Protein AF-A0AAW5B842-F1 (afdb_monomer)

Radius of gyration: 18.19 Å; Cα contacts (8 Å, |Δi|>4): 104; chains: 1; bounding box: 51×22×50 Å

Sequence (102 aa):
MNSKKKTGMILGIASLLMVFICFIIFLFRGPNPNIHIDATIFIVLSAIGIVLAIFSWIKSRRLTFLIIGLLGNGVVMGFGFLLLLAMGLSEAMNEVDRNLFL

Organism: NCBI:txid2867266

pLDDT: mean 84.77, std 6.59, range [58.06, 93.0]

InterPro domains:
  IPR035973 Cytochrome c oxidase subunit III-like superfamily [SSF81452] (5-101)

Structure (mmCIF, N/CA/C/O backbone):
data_AF-A0AAW5B842-F1
#
_entry.id   AF-A0AAW5B842-F1
#
loop_
_atom_site.group_PDB
_atom_site.id
_atom_site.type_symbol
_atom_site.label_atom_id
_atom_site.label_alt_id
_atom_site.label_comp_id
_atom_site.label_asym_id
_atom_site.label_entity_id
_atom_site.label_seq_id
_atom_site.pdbx_PDB_ins_code
_atom_site.Cartn_x
_atom_site.Cartn_y
_atom_site.Cartn_z
_atom_site.occupancy
_atom_site.B_iso_or_equiv
_atom_site.auth_seq_id
_atom_site.auth_comp_id
_atom_site.auth_asym_id
_at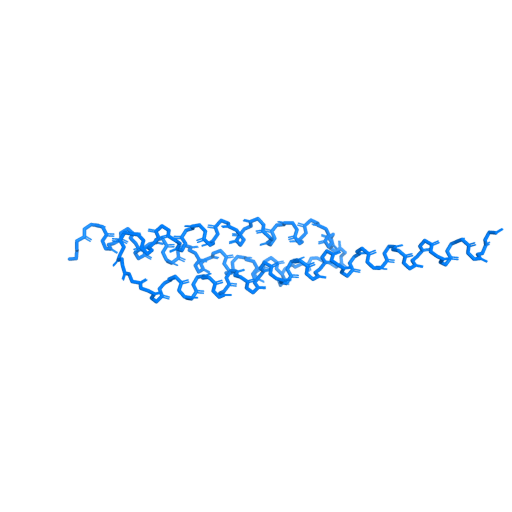om_site.auth_atom_id
_atom_site.pdbx_PDB_model_num
ATOM 1 N N . MET A 1 1 ? -20.461 8.234 20.118 1.00 58.06 1 MET A N 1
ATOM 2 C CA . MET A 1 1 ? -19.283 7.463 19.643 1.00 58.06 1 MET A CA 1
ATOM 3 C C . MET A 1 1 ? -18.032 7.997 20.334 1.00 58.06 1 MET A C 1
ATOM 5 O O . MET A 1 1 ? -17.800 9.193 20.258 1.00 58.06 1 MET A O 1
ATOM 9 N N . ASN A 1 2 ? -17.269 7.151 21.037 1.00 71.00 2 ASN A N 1
ATOM 10 C CA . ASN A 1 2 ? -16.102 7.579 21.827 1.00 71.00 2 ASN A CA 1
ATOM 11 C C . ASN A 1 2 ? -14.982 8.146 20.928 1.00 71.00 2 ASN A C 1
ATOM 13 O O . ASN A 1 2 ? -14.758 7.609 19.840 1.00 71.00 2 ASN A O 1
ATOM 17 N N . SER A 1 3 ? -14.253 9.174 21.377 1.00 77.00 3 SER A N 1
ATOM 18 C CA . SER A 1 3 ? -13.204 9.855 20.586 1.00 77.00 3 SER A CA 1
ATOM 19 C C . SER A 1 3 ? -12.159 8.883 20.019 1.00 77.00 3 SER A C 1
ATOM 21 O O . SER A 1 3 ? -11.841 8.941 18.834 1.00 77.00 3 SER A O 1
ATOM 23 N N . LYS A 1 4 ? -11.734 7.886 20.810 1.00 71.50 4 LYS A N 1
ATOM 24 C CA . LYS A 1 4 ? -10.796 6.828 20.379 1.00 71.50 4 LYS A CA 1
ATOM 25 C C . LYS A 1 4 ? -11.322 5.980 19.208 1.00 71.50 4 LYS A C 1
ATOM 27 O O . LYS A 1 4 ? -10.556 5.632 18.312 1.00 71.50 4 LYS A O 1
ATOM 32 N N . LYS A 1 5 ? -12.631 5.683 19.184 1.00 74.06 5 LYS A N 1
ATOM 33 C CA . LYS A 1 5 ? -13.277 4.935 18.087 1.00 74.06 5 LYS A CA 1
ATOM 34 C C . LYS A 1 5 ? -13.350 5.773 16.804 1.00 74.06 5 LYS A C 1
ATOM 36 O O . LYS A 1 5 ? -13.151 5.222 15.725 1.00 74.06 5 LYS A O 1
ATOM 41 N N . LYS A 1 6 ? -13.577 7.092 16.920 1.00 79.62 6 LYS A N 1
ATOM 42 C CA . LYS A 1 6 ? -13.504 8.034 15.786 1.00 79.62 6 LYS A CA 1
ATOM 43 C C . LYS A 1 6 ? -12.096 8.069 15.185 1.00 79.62 6 LYS A C 1
ATOM 45 O O . LYS A 1 6 ? -11.961 7.868 13.985 1.00 79.62 6 LYS A O 1
ATOM 50 N N . THR A 1 7 ? -11.058 8.245 16.007 1.00 79.94 7 THR A N 1
ATOM 51 C CA . THR A 1 7 ? -9.661 8.272 15.535 1.00 79.94 7 THR A CA 1
ATOM 52 C C . THR A 1 7 ? -9.284 6.985 14.807 1.00 79.94 7 THR A C 1
ATOM 54 O O . THR A 1 7 ? -8.715 7.038 13.724 1.00 79.94 7 THR A O 1
ATOM 57 N N . GLY A 1 8 ? -9.648 5.821 15.352 1.00 78.56 8 GLY A N 1
ATOM 58 C CA . GLY A 1 8 ? -9.356 4.549 14.695 1.00 78.56 8 GLY A CA 1
ATOM 59 C C . GLY A 1 8 ? -10.068 4.380 13.348 1.00 78.56 8 GLY A C 1
ATOM 60 O O . GLY A 1 8 ? -9.472 3.862 12.410 1.00 78.56 8 GLY A O 1
ATOM 61 N N . MET A 1 9 ? -11.306 4.863 13.212 1.00 82.25 9 MET A N 1
ATOM 62 C CA . MET A 1 9 ? -12.010 4.862 11.924 1.00 82.25 9 MET A CA 1
ATOM 63 C C . MET A 1 9 ? -11.312 5.760 10.891 1.00 82.25 9 MET A C 1
ATOM 65 O O . MET A 1 9 ? -11.115 5.324 9.764 1.00 82.25 9 MET A O 1
ATOM 69 N N . ILE A 1 10 ? -10.878 6.964 11.282 1.00 85.31 10 ILE A N 1
ATOM 70 C CA . ILE A 1 10 ? -10.139 7.883 10.397 1.00 85.31 10 ILE A CA 1
ATOM 71 C C . ILE A 1 10 ? -8.829 7.242 9.924 1.00 85.31 10 ILE A C 1
ATOM 73 O O . ILE A 1 10 ? -8.536 7.265 8.735 1.00 85.31 10 ILE A O 1
ATOM 77 N N . LEU A 1 11 ? -8.077 6.608 10.830 1.00 84.81 11 LEU A N 1
ATOM 78 C CA . LEU A 1 11 ? -6.834 5.904 10.490 1.00 84.81 11 LEU A CA 1
ATOM 79 C C . LEU A 1 11 ? -7.067 4.727 9.529 1.00 84.81 11 LEU A C 1
ATOM 81 O O . LEU A 1 11 ? -6.272 4.508 8.620 1.00 84.81 11 LEU A O 1
ATOM 85 N N . GLY A 1 12 ? -8.171 3.992 9.700 1.00 81.94 12 GLY A N 1
ATOM 86 C CA . GLY A 1 12 ? -8.549 2.908 8.789 1.00 81.94 12 GLY A CA 1
ATOM 87 C C . GLY A 1 12 ? -8.906 3.419 7.390 1.00 81.94 12 GLY A C 1
ATOM 88 O O . GLY A 1 12 ? -8.461 2.854 6.396 1.00 81.94 12 GLY A O 1
ATOM 89 N N . ILE A 1 13 ? -9.651 4.528 7.308 1.00 85.19 13 ILE A N 1
ATOM 90 C CA . ILE A 1 13 ? -9.975 5.192 6.035 1.00 85.19 13 ILE A CA 1
ATOM 91 C C . ILE A 1 13 ? -8.705 5.744 5.373 1.00 85.19 13 ILE A C 1
ATOM 93 O O . ILE A 1 13 ? -8.538 5.592 4.169 1.00 85.19 13 ILE A O 1
ATOM 97 N N . ALA A 1 14 ? -7.782 6.327 6.142 1.00 86.81 14 ALA A N 1
ATOM 98 C CA . ALA A 1 14 ? -6.507 6.820 5.622 1.00 86.81 14 ALA A CA 1
ATOM 99 C C . ALA A 1 14 ? -5.640 5.692 5.032 1.00 86.81 14 ALA A C 1
ATOM 101 O O . ALA A 1 14 ? -5.030 5.872 3.984 1.00 86.81 14 ALA A O 1
ATOM 102 N N . SER A 1 15 ? -5.628 4.509 5.656 1.00 85.75 15 SER A N 1
ATOM 103 C CA . SER A 1 15 ? -4.939 3.328 5.115 1.00 85.75 15 SER A CA 1
ATOM 104 C C . SER A 1 15 ? -5.534 2.864 3.777 1.00 85.75 15 SER A C 1
ATOM 106 O O . SER A 1 15 ? -4.795 2.547 2.848 1.00 85.75 15 SER A O 1
ATOM 108 N N . LEU A 1 16 ? -6.865 2.882 3.646 1.00 85.31 16 LEU A N 1
ATOM 109 C CA . LEU A 1 16 ? -7.552 2.611 2.376 1.00 85.31 16 LEU A CA 1
ATOM 110 C C . LEU A 1 16 ? -7.252 3.675 1.313 1.00 85.31 16 LEU A C 1
ATOM 112 O O . LEU A 1 16 ? -7.080 3.348 0.140 1.00 85.31 16 LEU A O 1
ATOM 116 N N . LEU A 1 17 ? -7.152 4.941 1.724 1.00 89.25 17 LEU A N 1
ATOM 117 C CA . LEU A 1 17 ? -6.798 6.043 0.835 1.00 89.25 17 LEU A CA 1
ATOM 118 C C . LEU A 1 17 ? -5.402 5.847 0.228 1.00 89.25 17 LEU A C 1
ATOM 120 O O . LEU A 1 17 ? -5.235 6.100 -0.959 1.00 89.25 17 LEU A O 1
ATOM 124 N N . MET A 1 18 ? -4.427 5.338 0.995 1.00 87.69 18 MET A N 1
ATOM 125 C CA . MET A 1 18 ? -3.082 5.039 0.475 1.00 87.69 18 MET A CA 1
ATOM 126 C C . MET A 1 18 ? -3.114 4.036 -0.684 1.00 87.69 18 MET A C 1
ATOM 128 O O . MET A 1 18 ? -2.460 4.256 -1.703 1.00 87.69 18 MET A O 1
ATOM 132 N N . VAL A 1 19 ? -3.923 2.977 -0.572 1.00 86.94 19 VAL A N 1
ATOM 133 C CA . VAL A 1 19 ? -4.125 2.003 -1.659 1.00 86.94 19 VAL A CA 1
ATOM 134 C C . VAL A 1 19 ? -4.728 2.687 -2.888 1.00 86.94 19 VAL A C 1
ATOM 136 O O . VAL A 1 19 ? -4.271 2.469 -4.009 1.00 86.94 19 VAL A O 1
ATOM 139 N N . PHE A 1 20 ? -5.719 3.556 -2.681 1.00 88.75 20 PHE A N 1
ATOM 140 C CA . PHE A 1 20 ? -6.371 4.293 -3.763 1.00 88.75 20 PHE A CA 1
ATOM 141 C C . PHE A 1 20 ? -5.400 5.242 -4.482 1.00 88.75 20 PHE A C 1
ATOM 143 O O . PHE A 1 20 ? -5.393 5.305 -5.709 1.00 88.75 20 PHE A O 1
ATOM 150 N N . ILE A 1 21 ? -4.530 5.926 -3.733 1.00 87.94 21 ILE A N 1
ATOM 151 C CA . ILE A 1 21 ? -3.471 6.781 -4.286 1.00 87.94 21 ILE A CA 1
ATOM 152 C C . ILE A 1 21 ? -2.496 5.952 -5.130 1.00 87.94 21 ILE A C 1
ATOM 154 O O . ILE A 1 21 ? -2.167 6.365 -6.240 1.00 87.94 21 ILE A O 1
ATOM 158 N N . CYS A 1 22 ? -2.084 4.767 -4.662 1.00 85.75 22 CYS A N 1
ATOM 159 C CA . CYS A 1 22 ? -1.230 3.872 -5.452 1.00 85.75 22 CYS A CA 1
ATOM 160 C C . CYS A 1 22 ? -1.893 3.490 -6.783 1.00 85.75 22 CYS A C 1
ATOM 162 O O . CYS A 1 22 ? -1.241 3.503 -7.824 1.00 85.75 22 CYS A O 1
ATOM 164 N N . PHE A 1 23 ? -3.199 3.211 -6.765 1.00 85.12 23 PHE A N 1
ATOM 165 C CA . PHE A 1 23 ? -3.956 2.867 -7.969 1.00 85.12 23 PHE A CA 1
ATOM 166 C C . PHE A 1 23 ? -4.042 4.034 -8.962 1.00 85.12 23 PHE A C 1
ATOM 168 O O . PHE A 1 23 ? -3.876 3.841 -10.163 1.00 85.12 23 PHE A O 1
ATOM 175 N N . ILE A 1 24 ? -4.243 5.259 -8.469 1.00 88.94 24 ILE A N 1
ATOM 176 C CA . ILE A 1 24 ? -4.236 6.469 -9.302 1.00 88.94 24 ILE A CA 1
ATOM 177 C C . ILE A 1 24 ? -2.858 6.657 -9.944 1.00 88.94 24 ILE A C 1
ATOM 179 O O . ILE A 1 24 ? -2.773 6.813 -11.158 1.00 88.94 24 ILE A O 1
ATOM 183 N N . ILE A 1 25 ? -1.777 6.588 -9.163 1.00 85.06 25 ILE A N 1
ATOM 184 C CA . ILE A 1 25 ? -0.407 6.709 -9.690 1.00 85.06 25 ILE A CA 1
ATOM 185 C C . ILE A 1 25 ? -0.151 5.656 -10.777 1.00 85.06 25 ILE A C 1
ATOM 187 O O . ILE A 1 25 ? 0.436 5.967 -11.809 1.00 85.06 25 ILE A O 1
ATOM 191 N N . PHE A 1 26 ? -0.644 4.432 -10.579 1.00 82.94 26 PHE A N 1
ATOM 192 C CA . PHE A 1 26 ? -0.536 3.366 -11.568 1.00 82.94 26 PHE A CA 1
ATOM 193 C C . PHE A 1 26 ? -1.296 3.668 -12.873 1.00 82.94 26 PHE A C 1
ATOM 195 O O . PHE A 1 26 ? -0.766 3.418 -13.952 1.00 82.94 26 PHE A O 1
ATOM 202 N N . LEU A 1 27 ? -2.508 4.228 -12.798 1.00 85.44 27 LEU A N 1
ATOM 203 C CA . LEU A 1 27 ? -3.319 4.564 -13.979 1.00 85.44 27 LEU A CA 1
ATOM 204 C C . LEU A 1 27 ? -2.789 5.773 -14.760 1.00 85.44 27 LEU A C 1
ATOM 206 O O . LEU A 1 27 ? -2.870 5.792 -15.984 1.00 85.44 27 LEU A O 1
ATOM 210 N N . PHE A 1 28 ? -2.256 6.778 -14.065 1.00 85.06 28 PHE A N 1
ATOM 211 C CA . PHE A 1 28 ? -1.716 8.002 -14.674 1.00 85.06 28 PHE A CA 1
ATOM 212 C C . PHE A 1 28 ? -0.225 7.899 -15.008 1.00 85.06 28 PHE A C 1
ATOM 214 O O . PHE A 1 28 ? 0.447 8.902 -15.257 1.00 85.06 28 PHE A O 1
ATOM 221 N N . ARG A 1 29 ? 0.300 6.675 -15.016 1.00 77.31 29 ARG A N 1
ATOM 222 C CA . ARG A 1 29 ? 1.682 6.384 -15.352 1.00 77.31 29 ARG A CA 1
ATOM 223 C C . ARG A 1 29 ? 1.952 6.804 -16.803 1.00 77.31 29 ARG A C 1
ATOM 225 O O . ARG A 1 29 ? 1.290 6.343 -17.728 1.00 77.31 29 ARG A O 1
ATOM 232 N N . GLY A 1 30 ? 2.900 7.725 -16.988 1.00 77.44 30 GLY A N 1
ATOM 233 C CA . GLY A 1 30 ? 3.266 8.250 -18.307 1.00 77.44 30 GLY A CA 1
ATOM 234 C C . GLY A 1 30 ? 3.854 7.179 -19.241 1.00 77.44 30 GLY A C 1
ATOM 235 O O . GLY A 1 30 ? 4.190 6.088 -18.787 1.00 77.44 30 GLY A O 1
ATOM 236 N N . PRO A 1 31 ? 4.028 7.484 -20.542 1.00 74.75 31 PRO A N 1
ATOM 237 C CA . PRO A 1 31 ? 4.435 6.510 -21.562 1.00 74.75 31 PRO A CA 1
ATOM 238 C C . PRO A 1 31 ? 5.855 5.948 -21.391 1.00 74.75 31 PRO A C 1
ATOM 240 O O . PRO A 1 31 ? 6.137 4.873 -21.910 1.00 74.75 31 PRO A O 1
ATOM 243 N N . ASN A 1 32 ? 6.741 6.633 -20.656 1.00 77.94 32 ASN A N 1
ATOM 244 C CA . ASN A 1 32 ? 8.069 6.121 -20.300 1.00 77.94 32 ASN A CA 1
ATOM 245 C C . ASN A 1 32 ? 8.302 6.202 -18.785 1.00 77.94 32 ASN A C 1
ATOM 247 O O . ASN A 1 32 ? 8.965 7.122 -18.296 1.00 77.94 32 ASN A O 1
ATOM 251 N N . PRO A 1 33 ? 7.691 5.298 -18.017 1.00 77.12 33 PRO A N 1
ATOM 252 C CA . PRO A 1 33 ? 7.702 5.415 -16.579 1.00 77.12 33 PRO A CA 1
ATOM 253 C C . PRO A 1 33 ? 8.880 4.660 -15.963 1.00 77.12 33 PRO A C 1
ATOM 255 O O . PRO A 1 33 ? 9.145 3.497 -16.280 1.00 77.12 33 PRO A O 1
ATOM 258 N N . ASN A 1 34 ? 9.579 5.316 -15.038 1.00 86.12 34 ASN A N 1
ATOM 259 C CA . ASN A 1 34 ? 10.703 4.710 -14.340 1.00 86.12 34 ASN A CA 1
ATOM 260 C C . ASN A 1 34 ? 10.191 3.684 -13.316 1.00 86.12 34 ASN A C 1
ATOM 262 O O . ASN A 1 34 ? 9.760 4.036 -12.218 1.00 86.12 34 ASN A O 1
ATOM 266 N N . ILE A 1 35 ? 10.274 2.405 -13.691 1.00 85.75 35 ILE A N 1
ATOM 267 C CA . ILE A 1 35 ? 9.797 1.259 -12.901 1.00 85.75 35 ILE A CA 1
ATOM 268 C C . ILE A 1 35 ? 10.409 1.247 -11.498 1.00 85.75 35 ILE A C 1
ATOM 270 O O . ILE A 1 35 ? 9.701 0.944 -10.540 1.00 85.75 35 ILE A O 1
ATOM 274 N N . HIS A 1 36 ? 11.674 1.648 -11.354 1.00 87.19 36 HIS A N 1
ATOM 275 C CA . HIS A 1 36 ? 12.342 1.707 -10.057 1.00 87.19 36 HIS A CA 1
ATOM 276 C C . HIS A 1 36 ? 11.702 2.744 -9.126 1.00 87.19 36 HIS A C 1
ATOM 278 O O . HIS A 1 36 ? 11.456 2.470 -7.948 1.00 87.19 36 HIS A O 1
ATOM 284 N N . ILE A 1 37 ? 11.425 3.944 -9.649 1.00 87.50 37 ILE A N 1
ATOM 285 C CA . ILE A 1 37 ? 10.803 5.031 -8.882 1.00 87.50 37 ILE A CA 1
ATOM 286 C C . ILE A 1 37 ? 9.385 4.628 -8.478 1.00 87.50 37 ILE A C 1
ATOM 288 O O . ILE A 1 37 ? 9.034 4.721 -7.303 1.00 87.50 37 ILE A O 1
ATOM 292 N N . ASP A 1 38 ? 8.603 4.114 -9.424 1.00 85.62 38 ASP A N 1
ATOM 293 C CA . ASP A 1 38 ? 7.210 3.741 -9.181 1.00 85.62 38 ASP A CA 1
ATOM 294 C C . ASP A 1 38 ? 7.100 2.607 -8.156 1.00 85.62 38 ASP A C 1
ATOM 296 O O . ASP A 1 38 ? 6.318 2.688 -7.207 1.00 85.62 38 ASP A O 1
ATOM 300 N N . ALA A 1 39 ? 7.941 1.578 -8.288 1.00 89.12 39 ALA A N 1
ATOM 301 C CA . ALA A 1 39 ? 7.989 0.480 -7.336 1.00 89.12 39 ALA A CA 1
ATOM 302 C C . ALA A 1 39 ? 8.409 0.947 -5.935 1.00 89.12 39 ALA A C 1
ATOM 304 O O . ALA A 1 39 ? 7.800 0.545 -4.942 1.00 89.12 39 ALA A O 1
ATOM 305 N N . THR A 1 40 ? 9.396 1.846 -5.846 1.00 90.12 40 THR A N 1
ATOM 306 C CA . THR A 1 40 ? 9.825 2.436 -4.568 1.00 90.12 40 THR A CA 1
ATOM 307 C C . THR A 1 40 ? 8.680 3.203 -3.909 1.00 90.12 40 THR A C 1
ATOM 309 O O . THR A 1 40 ? 8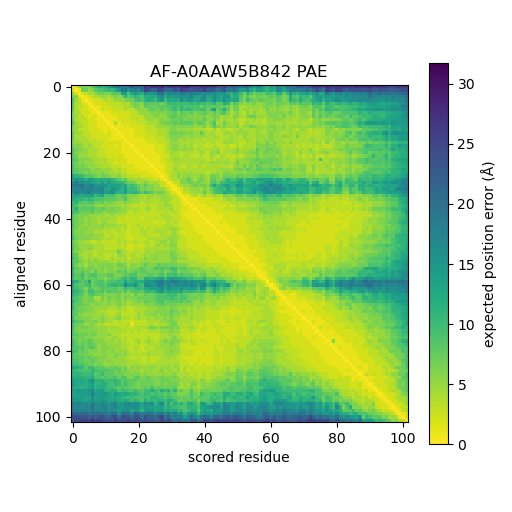.417 3.015 -2.720 1.00 90.12 40 THR A O 1
ATOM 312 N N . ILE A 1 41 ? 7.952 4.023 -4.675 1.00 89.88 41 ILE A N 1
ATOM 313 C CA . ILE A 1 41 ? 6.793 4.772 -4.175 1.00 89.88 41 ILE A CA 1
ATOM 314 C C . ILE A 1 41 ? 5.720 3.808 -3.663 1.00 89.88 41 ILE A C 1
ATOM 316 O O . ILE A 1 41 ? 5.249 3.982 -2.540 1.00 89.88 41 ILE A O 1
ATOM 320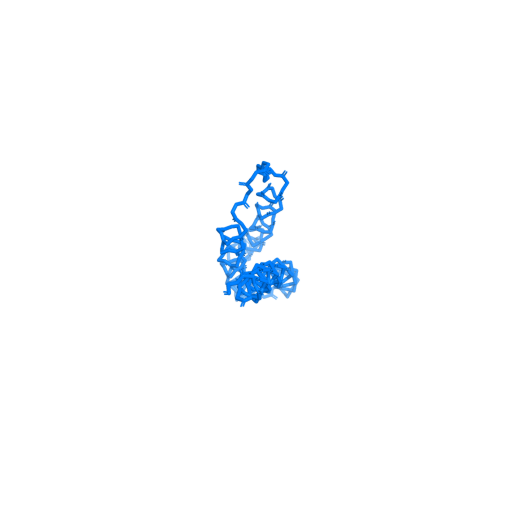 N N . PHE A 1 42 ? 5.365 2.769 -4.425 1.00 89.81 42 PHE A N 1
ATOM 321 C CA . PHE A 1 42 ? 4.352 1.793 -4.006 1.00 89.81 42 PHE A CA 1
ATOM 322 C C . PHE A 1 42 ? 4.734 1.050 -2.727 1.00 89.81 42 PHE A C 1
ATOM 324 O O . PHE A 1 42 ? 3.892 0.891 -1.843 1.00 89.81 42 PHE A O 1
ATOM 331 N N . ILE A 1 43 ? 5.998 0.644 -2.587 1.00 91.94 43 ILE A N 1
ATOM 332 C CA . ILE A 1 43 ? 6.490 -0.037 -1.384 1.00 91.94 43 ILE A CA 1
ATOM 333 C C . ILE A 1 43 ? 6.424 0.895 -0.169 1.00 91.94 43 ILE A C 1
ATOM 335 O O . ILE A 1 43 ? 5.887 0.506 0.869 1.00 91.94 43 ILE A O 1
ATOM 339 N N . VAL A 1 44 ? 6.925 2.130 -0.286 1.00 92.44 44 VAL A N 1
ATOM 340 C CA . VAL A 1 44 ? 6.947 3.094 0.828 1.00 92.44 44 VAL A CA 1
ATOM 341 C C . VAL A 1 44 ? 5.530 3.492 1.240 1.00 92.44 44 VAL A C 1
ATOM 343 O O . VAL A 1 44 ? 5.200 3.468 2.428 1.00 92.44 44 VAL A O 1
ATOM 346 N N . LEU A 1 45 ? 4.672 3.826 0.275 1.00 89.75 45 LEU A N 1
ATOM 347 C CA . LEU A 1 45 ? 3.303 4.263 0.549 1.00 89.75 45 LEU A CA 1
ATOM 348 C C . LEU A 1 45 ? 2.471 3.133 1.165 1.00 89.75 45 LEU A C 1
ATOM 350 O O . LEU A 1 45 ? 1.721 3.361 2.118 1.00 89.75 45 LEU A O 1
ATOM 354 N N . SER A 1 46 ? 2.677 1.904 0.688 1.00 90.88 46 SER A N 1
ATOM 355 C CA . SER A 1 46 ? 2.077 0.710 1.272 1.00 90.88 46 SER A CA 1
ATOM 356 C C . SER A 1 46 ? 2.570 0.440 2.698 1.00 90.88 46 SER A C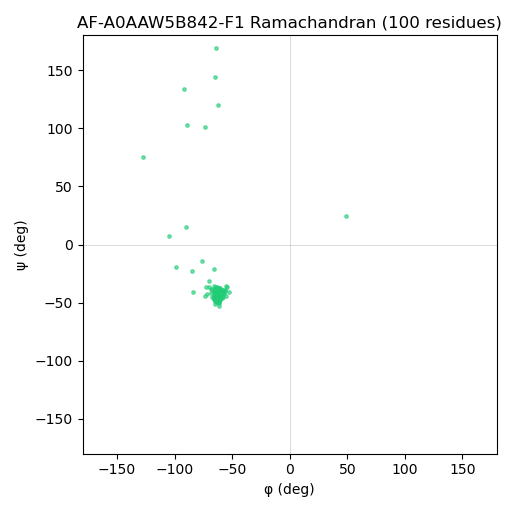 1
ATOM 358 O O . SER A 1 46 ? 1.755 0.207 3.594 1.00 90.88 46 SER A O 1
ATOM 360 N N . ALA A 1 47 ? 3.876 0.544 2.962 1.00 91.19 47 ALA A N 1
ATOM 361 C CA . ALA A 1 47 ? 4.421 0.367 4.306 1.00 91.19 47 ALA A CA 1
ATOM 362 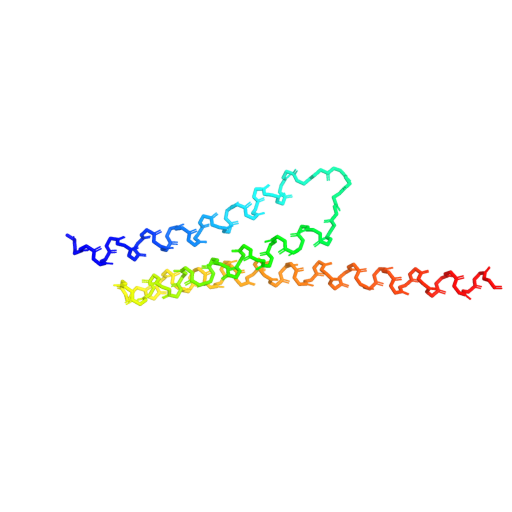C C . ALA A 1 47 ? 3.797 1.361 5.303 1.00 91.19 47 ALA A C 1
ATOM 364 O O . ALA A 1 47 ? 3.378 0.972 6.396 1.00 91.19 47 ALA A O 1
ATOM 365 N N . ILE A 1 48 ? 3.638 2.628 4.901 1.00 92.00 48 ILE A N 1
ATOM 366 C CA . ILE A 1 48 ? 2.933 3.641 5.701 1.00 92.00 48 ILE A CA 1
ATOM 367 C C . ILE A 1 48 ? 1.463 3.238 5.907 1.00 92.00 48 ILE A C 1
ATOM 369 O O . ILE A 1 48 ? 0.950 3.314 7.027 1.00 92.00 48 ILE A O 1
ATOM 373 N N . GLY A 1 49 ? 0.784 2.762 4.860 1.00 88.50 49 GLY A N 1
ATOM 374 C CA . GLY A 1 49 ? -0.593 2.271 4.929 1.00 88.50 49 GLY A CA 1
ATOM 375 C C . GLY A 1 49 ? -0.783 1.101 5.903 1.00 88.50 49 GLY A C 1
ATOM 376 O O . GLY A 1 49 ? -1.768 1.085 6.649 1.00 88.50 49 GLY A O 1
ATOM 377 N N . ILE A 1 50 ? 0.173 0.168 5.965 1.00 90.38 50 ILE A N 1
ATOM 378 C CA . ILE A 1 50 ? 0.193 -0.949 6.926 1.00 90.38 50 ILE A CA 1
ATOM 379 C C . ILE A 1 50 ? 0.354 -0.424 8.356 1.00 90.38 50 ILE A C 1
ATOM 381 O O . ILE A 1 50 ? -0.408 -0.810 9.245 1.00 90.38 50 ILE A O 1
ATOM 385 N N . VAL A 1 51 ? 1.290 0.501 8.586 1.00 90.81 51 VAL A N 1
ATOM 386 C CA . VAL A 1 51 ? 1.493 1.120 9.907 1.00 90.81 51 VAL A CA 1
ATOM 387 C C . VAL A 1 51 ? 0.214 1.822 10.379 1.00 90.81 51 VAL A C 1
ATOM 389 O O . VAL A 1 51 ? -0.222 1.622 11.516 1.00 90.81 51 VAL A O 1
ATOM 392 N N . LEU A 1 52 ? -0.455 2.574 9.498 1.00 86.81 52 LEU A N 1
ATOM 393 C CA . LEU A 1 52 ? -1.740 3.214 9.800 1.00 86.81 52 LEU A CA 1
ATOM 394 C C . LEU A 1 52 ? -2.841 2.194 10.139 1.00 86.81 52 LEU A C 1
ATOM 396 O O . LEU A 1 52 ? -3.619 2.422 11.072 1.00 86.81 52 LEU A O 1
ATOM 400 N N . ALA A 1 53 ? -2.889 1.055 9.441 1.00 86.19 53 ALA A N 1
ATOM 401 C CA . ALA A 1 53 ? -3.834 -0.027 9.726 1.00 86.19 53 ALA A CA 1
ATOM 402 C C . ALA A 1 53 ? -3.602 -0.645 11.120 1.00 86.19 53 ALA A C 1
ATOM 404 O O . ALA A 1 53 ? -4.559 -0.885 11.865 1.00 86.19 53 ALA A O 1
ATOM 405 N N . ILE A 1 54 ? -2.339 -0.824 11.520 1.00 87.31 54 ILE A N 1
ATOM 406 C CA . ILE A 1 54 ? -1.964 -1.307 12.859 1.00 87.31 54 ILE A CA 1
ATOM 407 C C . ILE A 1 54 ? -2.398 -0.301 13.936 1.00 87.31 54 ILE A C 1
ATOM 409 O O . ILE A 1 54 ? -3.070 -0.671 14.904 1.00 87.31 54 ILE A O 1
ATOM 413 N N . PHE A 1 55 ? -2.106 0.992 13.756 1.00 83.75 55 PHE A N 1
ATOM 414 C CA . PHE A 1 55 ? -2.551 2.033 14.693 1.00 83.75 55 PHE A CA 1
ATOM 415 C C . PHE A 1 55 ? -4.083 2.125 14.793 1.00 83.75 55 PHE A C 1
ATOM 417 O O . PHE A 1 55 ? -4.626 2.327 15.888 1.00 83.75 55 PHE A O 1
ATOM 424 N N . SER A 1 56 ? -4.794 1.937 13.675 1.00 81.81 56 SER A N 1
ATOM 425 C CA . SER A 1 56 ? -6.260 1.878 13.639 1.00 81.81 56 SER A CA 1
ATOM 426 C C . SER A 1 56 ? -6.806 0.753 14.523 1.00 81.81 56 SER A C 1
ATOM 428 O O . SER A 1 56 ? -7.711 0.989 15.340 1.00 81.81 56 SER A O 1
ATOM 430 N N . TRP A 1 57 ? -6.219 -0.445 14.437 1.00 81.38 57 TRP A N 1
ATOM 431 C CA . TRP A 1 57 ? -6.580 -1.564 15.306 1.00 81.38 57 TRP A CA 1
ATOM 432 C C . TRP A 1 57 ? -6.326 -1.234 16.770 1.00 81.38 57 TRP A C 1
ATOM 434 O O . TRP A 1 57 ? -7.218 -1.435 17.591 1.00 81.38 57 TRP A O 1
ATOM 444 N N . ILE A 1 58 ? -5.152 -0.701 17.123 1.00 81.19 58 ILE A N 1
ATOM 445 C CA . ILE A 1 58 ? -4.804 -0.408 18.525 1.00 81.19 58 ILE A CA 1
ATOM 446 C C . ILE A 1 58 ? -5.847 0.524 19.169 1.00 81.19 58 ILE A C 1
ATOM 448 O O . ILE A 1 58 ? -6.233 0.330 20.323 1.00 81.19 58 ILE A O 1
ATOM 452 N N . LYS A 1 59 ? -6.353 1.517 18.424 1.00 78.50 59 LYS A N 1
ATOM 453 C CA . LYS A 1 59 ? -7.325 2.501 18.935 1.00 78.50 59 LYS A CA 1
ATOM 454 C C . LYS A 1 59 ? -8.780 2.029 18.898 1.00 78.50 59 LYS A C 1
ATOM 456 O O . LYS A 1 59 ? -9.533 2.330 19.825 1.00 78.50 59 LYS A O 1
ATOM 461 N N . SER A 1 60 ? -9.197 1.346 17.831 1.00 73.56 60 SER A N 1
ATOM 462 C CA . SER A 1 60 ? -10.605 0.975 17.608 1.00 73.56 60 SER A CA 1
ATOM 463 C C . SER A 1 60 ? -10.931 -0.463 18.020 1.00 73.56 60 SER A C 1
ATOM 465 O O . SER A 1 60 ? -12.105 -0.795 18.184 1.00 73.56 60 SER A O 1
ATOM 467 N N . ARG A 1 61 ? -9.905 -1.320 18.146 1.00 72.94 61 ARG A N 1
ATOM 468 C CA . ARG A 1 61 ? -9.988 -2.794 18.214 1.00 72.94 61 ARG A CA 1
ATOM 469 C C . ARG A 1 61 ? -10.860 -3.418 17.117 1.00 72.94 61 ARG A C 1
ATOM 471 O O . ARG A 1 61 ? -11.396 -4.508 17.278 1.00 72.94 61 ARG A O 1
ATOM 478 N N . ARG A 1 62 ? -11.028 -2.725 15.988 1.00 75.12 62 ARG A N 1
ATOM 479 C CA . ARG A 1 62 ? -11.781 -3.234 14.840 1.00 75.12 62 ARG A CA 1
ATOM 480 C C . ARG A 1 62 ? -10.838 -3.998 13.925 1.00 75.12 62 ARG A C 1
ATOM 482 O O . ARG A 1 62 ? -10.106 -3.387 13.153 1.00 75.12 62 ARG A O 1
ATOM 489 N N . LEU A 1 63 ? -10.916 -5.324 14.003 1.00 79.06 63 LEU A N 1
ATOM 490 C CA . LEU A 1 63 ? -10.134 -6.249 13.177 1.00 79.06 63 LEU A CA 1
ATOM 491 C C . LEU A 1 63 ? -10.325 -5.991 11.676 1.00 79.06 63 LEU A C 1
ATOM 493 O O . LEU A 1 63 ? -9.375 -6.076 10.908 1.00 79.06 63 LEU A O 1
ATOM 497 N N . THR A 1 64 ? -11.538 -5.600 11.274 1.00 80.62 64 THR A N 1
ATOM 498 C CA . THR A 1 64 ? -11.920 -5.371 9.875 1.00 80.62 64 THR A CA 1
ATOM 499 C C . THR A 1 64 ? -11.006 -4.373 9.162 1.00 80.62 64 THR A C 1
ATOM 501 O O . THR A 1 64 ? -10.574 -4.638 8.046 1.00 80.62 64 THR A O 1
ATOM 504 N N . PHE A 1 65 ? -10.662 -3.251 9.807 1.00 76.75 65 PHE A N 1
ATOM 505 C CA . PHE A 1 65 ? -9.795 -2.239 9.191 1.00 76.75 65 PHE A CA 1
ATOM 506 C C . PHE A 1 65 ? -8.351 -2.712 9.046 1.00 76.75 65 PHE A C 1
ATOM 508 O O . PHE A 1 65 ? -7.689 -2.328 8.088 1.00 76.75 65 PHE A O 1
ATOM 515 N N . LEU A 1 66 ? -7.873 -3.567 9.953 1.00 84.62 66 LEU A N 1
ATOM 516 C CA . LEU A 1 66 ? -6.537 -4.136 9.817 1.00 84.62 66 LEU A CA 1
ATOM 517 C C . LEU A 1 66 ? -6.490 -5.186 8.728 1.00 84.62 66 LEU A C 1
ATOM 519 O O . LEU A 1 66 ? -5.565 -5.151 7.940 1.00 84.62 66 LEU A O 1
ATOM 523 N N . ILE A 1 67 ? -7.467 -6.094 8.659 1.00 87.44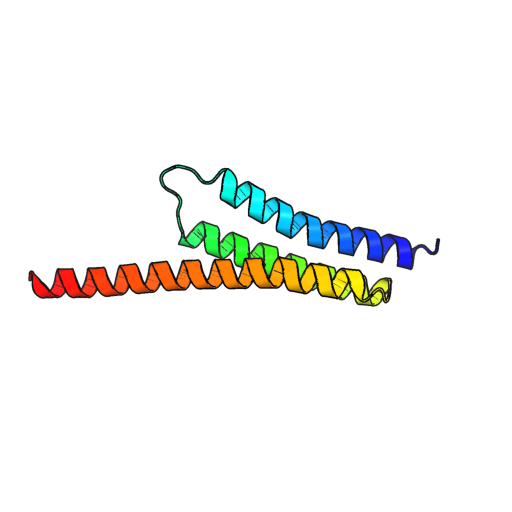 67 ILE A N 1
ATOM 524 C CA . ILE A 1 67 ? -7.469 -7.150 7.639 1.00 87.44 67 ILE A CA 1
ATOM 525 C C . ILE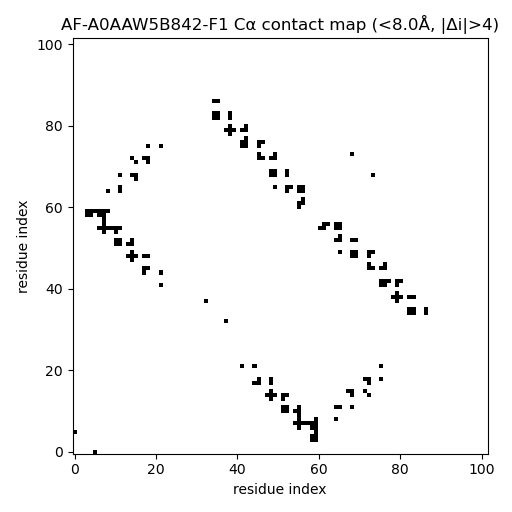 A 1 67 ? -7.519 -6.520 6.246 1.00 87.44 67 ILE A C 1
ATOM 527 O O . ILE A 1 67 ? -6.683 -6.836 5.407 1.00 87.44 67 ILE A O 1
ATOM 531 N N . ILE A 1 68 ? -8.440 -5.578 6.023 1.00 87.50 68 ILE A N 1
ATOM 532 C CA . ILE A 1 68 ? -8.575 -4.889 4.733 1.00 87.50 68 ILE A CA 1
ATOM 533 C C . ILE A 1 68 ? -7.341 -4.027 4.441 1.00 87.50 68 ILE A C 1
ATOM 535 O O . ILE A 1 68 ? -6.817 -4.071 3.332 1.00 87.50 68 ILE A O 1
ATOM 539 N N . GLY A 1 69 ? -6.854 -3.267 5.428 1.00 87.31 69 GLY A N 1
ATOM 540 C CA . GLY A 1 69 ? -5.672 -2.421 5.269 1.00 87.31 69 GLY A CA 1
ATOM 541 C C . GLY A 1 69 ? -4.405 -3.228 4.994 1.00 87.31 69 GLY A C 1
ATOM 542 O O . GLY A 1 69 ? -3.633 -2.858 4.117 1.00 87.31 69 GLY A O 1
ATOM 543 N N . LEU A 1 70 ? -4.209 -4.350 5.687 1.00 90.31 70 LEU A N 1
ATOM 544 C CA . LEU A 1 70 ? -3.052 -5.227 5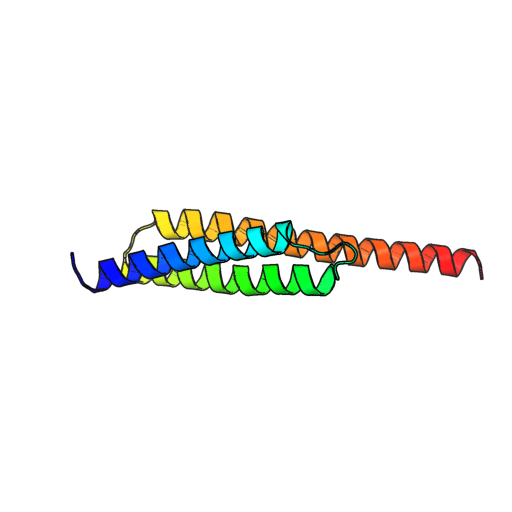.532 1.00 90.31 70 LEU A CA 1
ATOM 545 C C . LEU A 1 70 ? -3.104 -6.005 4.216 1.00 90.31 70 LEU A C 1
ATOM 547 O O . LEU A 1 70 ? -2.085 -6.083 3.545 1.00 90.31 70 LEU A O 1
ATOM 551 N N . LEU A 1 71 ? -4.266 -6.533 3.815 1.00 91.75 71 LEU A N 1
ATOM 552 C CA . LEU A 1 71 ? -4.428 -7.184 2.510 1.00 91.75 71 LEU A CA 1
ATOM 553 C C . LEU A 1 71 ? -4.233 -6.187 1.369 1.00 91.75 71 LEU A C 1
ATOM 555 O O . LEU A 1 71 ? -3.435 -6.440 0.476 1.00 91.75 71 LEU A O 1
ATOM 559 N N . GLY A 1 72 ? -4.921 -5.043 1.407 1.00 88.50 72 GLY A N 1
ATOM 560 C CA . GLY A 1 72 ? -4.850 -4.045 0.341 1.00 88.50 72 GLY A CA 1
ATOM 561 C C . GLY A 1 72 ? -3.440 -3.486 0.169 1.00 88.50 72 GLY A C 1
ATOM 562 O O . GLY A 1 72 ? -2.879 -3.547 -0.922 1.00 88.50 72 GLY A O 1
ATOM 563 N N . ASN A 1 73 ? -2.833 -3.000 1.255 1.00 91.62 73 ASN A N 1
ATOM 564 C CA . ASN A 1 73 ? -1.466 -2.488 1.200 1.00 91.62 73 ASN A CA 1
ATOM 565 C C . ASN A 1 73 ? -0.464 -3.629 0.945 1.00 91.62 73 ASN A C 1
ATOM 567 O O . ASN A 1 73 ? 0.415 -3.484 0.099 1.00 91.62 73 ASN A O 1
ATOM 571 N N . GLY A 1 74 ? -0.622 -4.795 1.572 1.00 90.50 74 GLY A N 1
ATOM 572 C CA . GLY A 1 74 ? 0.253 -5.952 1.355 1.00 90.50 74 GLY A CA 1
ATOM 573 C C . GLY A 1 74 ? 0.310 -6.403 -0.106 1.00 90.50 74 GLY A C 1
ATOM 574 O O . GLY A 1 74 ? 1.397 -6.648 -0.622 1.00 90.50 74 GLY A O 1
ATOM 575 N N . VAL A 1 75 ? -0.829 -6.425 -0.805 1.00 93.00 75 VAL A N 1
ATOM 576 C CA . VAL A 1 75 ? -0.884 -6.710 -2.249 1.00 93.00 75 VAL A CA 1
ATOM 577 C C . VAL A 1 75 ? -0.134 -5.646 -3.052 1.00 93.00 75 VAL A C 1
ATOM 579 O O . VAL A 1 75 ? 0.665 -5.998 -3.915 1.00 93.00 75 VAL A O 1
ATOM 582 N N . VAL A 1 76 ? -0.326 -4.357 -2.748 1.00 91.00 76 VAL A N 1
ATOM 583 C CA . VAL A 1 76 ? 0.402 -3.260 -3.417 1.00 91.00 76 VAL A CA 1
ATOM 584 C C . VAL A 1 76 ? 1.913 -3.352 -3.174 1.00 91.00 76 VAL A C 1
ATOM 586 O O . VAL A 1 76 ? 2.699 -3.151 -4.097 1.00 91.00 76 VAL A O 1
ATOM 589 N N . MET A 1 77 ? 2.334 -3.707 -1.958 1.00 92.06 77 MET A N 1
ATOM 590 C CA . MET A 1 77 ? 3.748 -3.901 -1.623 1.00 92.06 77 MET A CA 1
ATOM 591 C C . MET A 1 77 ? 4.341 -5.088 -2.383 1.00 92.06 77 MET A C 1
ATOM 593 O O . MET A 1 77 ? 5.417 -4.967 -2.962 1.00 92.06 77 MET A O 1
ATOM 597 N N . GLY A 1 78 ? 3.623 -6.216 -2.420 1.00 91.81 78 GLY A N 1
ATOM 598 C CA . GLY A 1 78 ? 4.016 -7.392 -3.192 1.00 91.81 78 GLY A CA 1
ATOM 599 C C . GLY A 1 78 ? 4.132 -7.081 -4.682 1.00 91.81 78 GLY A C 1
ATOM 600 O O . GLY A 1 78 ? 5.108 -7.467 -5.317 1.00 91.81 78 GLY A O 1
ATOM 601 N N . PHE A 1 79 ? 3.195 -6.304 -5.227 1.00 89.44 79 PHE A N 1
ATOM 602 C CA . PHE A 1 79 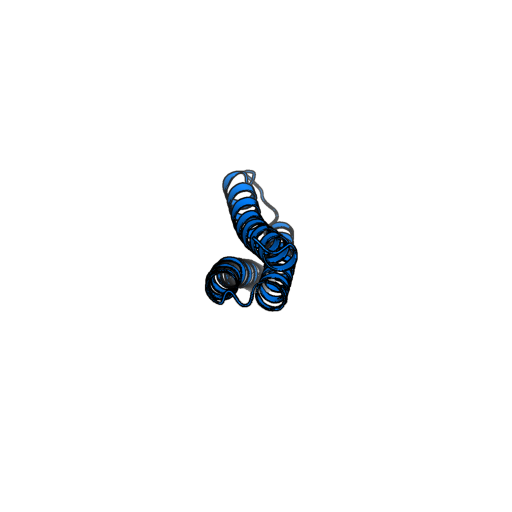? 3.256 -5.831 -6.606 1.00 89.44 79 PHE A CA 1
ATOM 603 C C . PHE A 1 79 ? 4.484 -4.944 -6.864 1.00 89.44 79 PHE A C 1
ATOM 605 O O . PHE A 1 79 ? 5.201 -5.166 -7.836 1.00 89.44 79 PHE A O 1
ATOM 612 N N . GLY A 1 80 ? 4.785 -3.994 -5.973 1.00 90.75 80 GLY A N 1
ATOM 613 C CA . GLY A 1 80 ? 6.008 -3.187 -6.053 1.00 90.75 80 GLY A CA 1
ATOM 614 C C . GLY A 1 80 ? 7.282 -4.041 -6.027 1.00 90.75 80 GLY A C 1
ATOM 615 O O . GLY A 1 80 ? 8.202 -3.808 -6.805 1.00 90.75 80 GLY A O 1
ATOM 616 N N . PHE A 1 81 ? 7.318 -5.086 -5.199 1.00 90.69 81 PHE A N 1
ATOM 617 C CA . PHE A 1 81 ? 8.451 -6.012 -5.151 1.00 90.69 81 PHE A CA 1
ATOM 618 C C . PHE A 1 81 ? 8.618 -6.805 -6.456 1.00 90.69 81 PHE A C 1
ATOM 620 O O . PHE A 1 81 ? 9.732 -6.955 -6.955 1.00 90.69 81 PHE A O 1
ATOM 627 N N . LEU A 1 82 ? 7.511 -7.260 -7.052 1.00 91.94 82 LEU A N 1
ATOM 628 C CA . LEU A 1 82 ? 7.524 -7.929 -8.356 1.00 91.94 82 LEU A CA 1
ATOM 629 C C . LEU A 1 82 ? 8.018 -7.004 -9.476 1.00 91.94 82 LEU A C 1
ATOM 631 O O . LEU A 1 82 ? 8.736 -7.464 -10.359 1.00 91.94 82 LEU A O 1
ATOM 635 N N . LEU A 1 83 ? 7.688 -5.708 -9.429 1.00 89.56 83 LEU A N 1
ATOM 636 C CA . LEU A 1 83 ? 8.202 -4.724 -10.387 1.00 89.56 83 LEU A CA 1
ATOM 637 C C . LEU A 1 83 ? 9.725 -4.559 -10.287 1.00 89.56 83 LEU A C 1
ATOM 639 O O . LEU A 1 83 ? 10.397 -4.531 -11.317 1.00 89.56 83 LEU A O 1
ATOM 643 N N . LEU A 1 84 ? 10.274 -4.494 -9.069 1.00 90.56 84 LEU A N 1
ATOM 644 C CA . LEU A 1 84 ? 11.728 -4.443 -8.870 1.00 90.56 84 LEU A CA 1
ATOM 645 C C . LEU A 1 84 ? 12.409 -5.726 -9.355 1.00 90.56 84 LEU A C 1
ATOM 647 O O . LEU A 1 84 ? 13.441 -5.653 -10.017 1.00 90.56 84 LEU A O 1
ATOM 651 N N . LEU A 1 85 ? 11.818 -6.892 -9.078 1.00 91.56 85 LEU A N 1
ATOM 652 C CA . LEU A 1 85 ? 12.330 -8.170 -9.578 1.00 91.56 85 LEU A CA 1
ATOM 653 C C . LEU A 1 85 ? 12.326 -8.230 -11.107 1.00 91.56 85 LEU A C 1
ATOM 655 O O . LEU A 1 85 ? 13.317 -8.642 -11.701 1.00 91.56 85 LEU A O 1
ATOM 659 N N . ALA A 1 86 ? 11.238 -7.801 -11.749 1.00 89.06 86 ALA A N 1
ATOM 660 C CA . ALA A 1 86 ? 11.140 -7.777 -13.205 1.00 89.06 86 ALA A CA 1
ATOM 661 C C . ALA A 1 86 ? 12.216 -6.878 -13.831 1.00 89.06 86 ALA A C 1
ATOM 663 O O . ALA A 1 86 ? 12.848 -7.265 -14.812 1.00 89.06 86 ALA A O 1
ATOM 664 N N . MET A 1 87 ? 12.466 -5.710 -13.234 1.00 89.19 87 MET A N 1
ATOM 665 C CA . MET A 1 87 ? 13.537 -4.813 -13.665 1.00 89.19 87 MET A CA 1
ATOM 666 C C . MET A 1 87 ? 14.919 -5.452 -13.490 1.00 89.19 87 MET A C 1
ATOM 668 O O . MET A 1 87 ? 15.685 -5.495 -14.449 1.00 89.19 87 MET A O 1
ATOM 672 N N . GLY A 1 88 ? 15.211 -6.020 -12.316 1.00 88.50 88 GLY A N 1
ATOM 673 C CA . GLY A 1 88 ? 16.500 -6.668 -12.057 1.00 88.50 88 GLY A CA 1
ATOM 674 C C . GLY A 1 88 ? 16.779 -7.852 -12.990 1.00 88.50 88 GLY A C 1
ATOM 675 O O . GLY A 1 88 ? 17.898 -8.014 -13.471 1.00 88.50 88 GLY A O 1
ATOM 676 N N . LEU A 1 89 ? 15.756 -8.651 -13.313 1.00 90.56 89 LEU A N 1
ATOM 677 C CA . LEU A 1 89 ? 15.874 -9.735 -14.294 1.00 90.56 89 LEU A CA 1
ATOM 678 C C . LEU A 1 89 ? 16.096 -9.205 -15.719 1.00 90.56 89 LEU A C 1
ATOM 680 O O . LEU A 1 89 ? 16.894 -9.775 -16.462 1.00 90.56 89 LEU A O 1
ATOM 684 N N . SER A 1 90 ? 15.426 -8.111 -16.095 1.00 87.88 90 SER A N 1
ATOM 685 C CA . SER A 1 90 ? 15.608 -7.471 -17.402 1.00 87.88 90 SER A CA 1
ATOM 686 C C . SER A 1 90 ? 17.026 -6.923 -17.582 1.00 87.88 90 SER A C 1
ATOM 688 O O . SER A 1 90 ? 17.598 -7.055 -18.662 1.00 87.88 90 SER A O 1
ATOM 690 N N . GLU A 1 91 ? 17.597 -6.315 -16.542 1.00 87.06 91 GLU A N 1
ATOM 691 C CA . GLU A 1 91 ? 18.970 -5.801 -16.563 1.00 87.06 91 GLU A CA 1
ATOM 692 C C . GLU A 1 91 ? 19.993 -6.937 -16.644 1.00 87.06 91 GLU A C 1
ATOM 694 O O . GLU A 1 91 ? 20.890 -6.892 -17.484 1.00 87.06 91 GLU A O 1
ATOM 699 N N . ALA A 1 92 ? 19.818 -7.995 -15.846 1.00 86.25 92 ALA A N 1
ATOM 700 C CA . ALA A 1 92 ? 20.704 -9.157 -15.864 1.00 86.25 92 ALA A CA 1
ATOM 701 C C . ALA A 1 92 ? 20.741 -9.851 -17.237 1.00 86.25 92 ALA A C 1
ATOM 703 O O . ALA A 1 92 ? 21.807 -10.240 -17.708 1.00 86.25 92 ALA A O 1
ATOM 704 N N . MET A 1 93 ? 19.591 -9.988 -17.904 1.00 87.44 93 MET A N 1
ATOM 705 C CA . MET A 1 93 ? 19.522 -10.597 -19.235 1.00 87.44 93 MET A CA 1
ATOM 706 C C . MET A 1 93 ? 20.183 -9.722 -20.311 1.00 87.44 93 MET A C 1
ATOM 708 O O . MET A 1 93 ? 20.869 -10.248 -21.185 1.00 87.44 93 MET A O 1
ATOM 712 N N . ASN A 1 94 ? 20.032 -8.398 -20.222 1.00 86.31 94 ASN A N 1
ATOM 713 C CA . ASN A 1 94 ? 20.687 -7.455 -21.130 1.00 86.31 94 ASN A CA 1
ATOM 714 C C . ASN A 1 94 ? 22.220 -7.458 -20.966 1.00 86.31 94 ASN A C 1
ATOM 716 O O . ASN A 1 94 ? 22.956 -7.341 -21.942 1.00 86.31 94 ASN A O 1
ATOM 720 N N . GLU A 1 95 ? 22.708 -7.634 -19.735 1.00 86.12 95 GLU A N 1
ATOM 721 C CA . GLU A 1 95 ? 24.138 -7.783 -19.453 1.00 86.12 95 GLU A CA 1
ATOM 722 C C . GLU A 1 95 ? 24.705 -9.052 -20.113 1.00 86.12 95 GLU A C 1
ATOM 724 O O . GLU A 1 95 ? 25.766 -9.005 -20.731 1.00 86.12 95 GLU A O 1
ATOM 729 N N . VAL A 1 96 ? 23.990 -10.182 -20.050 1.00 85.19 96 VAL A N 1
ATOM 730 C CA . VAL A 1 96 ? 24.414 -11.432 -20.710 1.00 85.19 96 VAL A CA 1
ATOM 731 C C . VAL A 1 96 ? 24.466 -11.282 -22.231 1.00 85.19 96 VAL A C 1
ATOM 733 O O . VAL A 1 96 ? 25.451 -11.697 -22.835 1.00 85.19 96 VAL A O 1
ATOM 736 N N . ASP A 1 97 ? 23.453 -10.663 -22.844 1.00 82.62 97 ASP A N 1
ATOM 737 C CA . ASP A 1 97 ? 23.421 -10.420 -24.293 1.00 82.62 97 ASP A CA 1
ATOM 738 C C . ASP A 1 97 ? 24.607 -9.548 -24.736 1.00 82.62 97 ASP A C 1
ATOM 740 O O . ASP A 1 97 ? 25.367 -9.921 -25.628 1.00 82.62 97 ASP A O 1
ATOM 744 N N . ARG A 1 98 ? 24.872 -8.451 -24.014 1.00 80.94 98 ARG A N 1
ATOM 745 C CA . ARG A 1 98 ? 26.035 -7.585 -24.263 1.00 80.94 98 ARG A CA 1
ATOM 746 C C . ARG A 1 98 ? 27.377 -8.305 -24.177 1.00 80.94 98 ARG A C 1
ATOM 748 O O . ARG A 1 98 ? 28.260 -7.999 -24.972 1.00 80.94 98 ARG A O 1
ATOM 755 N N . ASN A 1 99 ? 27.543 -9.223 -23.228 1.00 82.88 99 ASN A N 1
ATOM 756 C CA . ASN A 1 99 ? 28.779 -9.997 -23.082 1.00 82.88 99 ASN A CA 1
ATOM 757 C C . ASN A 1 99 ? 28.915 -11.113 -24.135 1.00 82.88 99 ASN A C 1
ATOM 759 O O . ASN A 1 99 ? 30.000 -11.661 -24.285 1.00 82.88 99 ASN A O 1
ATOM 763 N N . LEU A 1 100 ? 27.843 -11.458 -24.858 1.00 79.31 100 LEU A N 1
ATOM 764 C CA . LEU A 1 100 ? 27.876 -12.446 -25.942 1.00 79.31 100 LEU A CA 1
ATOM 765 C C . LEU A 1 100 ? 28.308 -11.844 -27.293 1.00 79.31 100 LEU A C 1
ATOM 767 O O . LEU A 1 100 ? 28.751 -12.577 -28.175 1.00 79.31 100 LEU A O 1
ATOM 771 N N . PHE A 1 101 ? 28.141 -10.530 -27.464 1.00 71.62 101 PHE A N 1
ATOM 772 C CA . PHE A 1 101 ? 28.449 -9.788 -28.695 1.00 71.62 101 PHE A CA 1
ATOM 773 C C . PHE A 1 101 ? 29.739 -8.943 -28.614 1.00 71.62 101 PHE A C 1
ATOM 775 O O . PHE A 1 101 ? 30.027 -8.189 -29.549 1.00 71.62 101 PHE A O 1
ATOM 782 N N . LEU A 1 102 ? 30.509 -9.071 -27.526 1.00 59.09 102 LEU A N 1
ATOM 783 C CA . LEU A 1 102 ? 31.882 -8.564 -27.372 1.00 59.09 102 LEU A CA 1
ATOM 784 C C . LEU A 1 102 ? 32.882 -9.722 -27.443 1.00 59.09 102 LEU A C 1
ATOM 786 O O . LEU A 1 102 ? 33.975 -9.497 -28.008 1.00 59.09 102 LEU A O 1
#

Secondary structure (DSSP, 8-state):
--HHHHHHHHHHHHHHHHHHHHHHHHHT--SS--HHHHHHHHHHHHHHHHHHHHHHHHHH--HHHHHHHHHHHHHHHHHHHHHHHHHHHHHHHHHHHHHH--

Solvent-accessible surface area (backbone atoms only — not comparable to full-atom values): 5094 Å² total; per-residue (Å²): 132,58,69,51,45,53,52,13,50,53,30,26,52,50,14,50,46,42,46,51,51,49,52,49,55,62,72,71,54,58,98,83,62,60,57,66,60,54,21,50,49,32,34,54,47,19,52,52,14,34,54,32,6,52,54,11,25,76,50,45,69,42,63,66,41,28,55,53,16,40,51,50,18,47,52,44,28,52,50,18,51,50,47,46,50,53,50,54,52,53,52,54,54,51,52,52,54,56,65,72,78,109

Mean predicted aligned error: 6.8 Å

Foldseek 3Di:
DDPLQVQLVVLLVVLVVLLVVLVVCVVPADPDHDLLVNLVSLQVSLVVSQVSLVSSCVRNVDVVSNVCSCVSSVVSNVVSVVSVVVVVVVVVVVVVVVVVVD